Protein 8YVB (pdb70)

InterPro domains:
  IPR013087 Zinc finger C2H2-type [PS00028] (496-517)
  IPR053360 Putative zinc finger domain-containing protein [PTHR36945] (1-596)

Organism: Caenorhabditis elegans (NCBI:txid6239)

Sequence (105 aa):
NKVHIIKCHFDKCNKSYNWRKKYGKLRLVDHAFTHVPHLKMKCNFCDYMCKGIRNIRLHHKKSHPDEQLTGFGIKSVVRTSKKGKDLAKVWDECFKKNRVLQHGS

Nearest PDB structures (foldseek):
  8yvb-assembly1_A  TM=1.010E+00  e=3.105E-21  Caenorhabditis elegans
  8yva-assembly2_B  TM=7.827E-01  e=2.778E-09  Caenorhabditis elegans
  8yv9-assembly1_A  TM=7.730E-01  e=9.321E-09  Caenorhabditis elegans
  8yva-assembly1_A  TM=7.898E-01  e=1.762E-08  Caenorhabditis elegans
  5wjq-assembly1_D  TM=3.177E-01  e=4.879E-01  Mus musculus

Foldseek 3Di:
DDWDWFFWQAPPDGDIDTDDPVVDCQVVLQVLQVVPPPDWDAAPPDRDIHGGPVVNQVCCVPVPVVCPDHDDDPVCPLVPDPCSVVSVVSSCNTGVPPVVNDPPD

Solvent-accessible surface area: 7734 Å² total; per-residue (Å²): 100,139,63,39,100,0,116,7,77,56,114,197,27,148,96,54,60,116,10,83,74,182,137,32,73,45,133,1,21,21,17,0,6,71,39,21,107,175,29,88,20,138,10,132,84,59,144,86,101,15,91,8,0,108,76,2,84,62,23,29,152,146,64,26,108,105,57,154,118,132,27,69,40,57,165,49,15,70,192,110,42,204,42,1,164,87,4,34,115,9,48,49,72,0,0,123,159,16,71,44,9,100,186,72,82

GO terms:
  GO:0000794 condensed nuclear chromosome (C, IDA)

Structure (mmCIF, N/CA/C/O backbone):
data_8YVB
#
_entry.id   8YVB
#
_cell.length_a   55.767
_cell.length_b   62.464
_cell.length_c   101.564
_cell.angle_alpha   90.00
_cell.angle_beta   90.00
_cell.angle_gamma   90.00
#
_symmetry.space_group_name_H-M   'C 2 2 21'
#
loop_
_entity.id
_entity.type
_entity.pdbx_description
1 polymer 'C2H2-type domain-containing protein'
2 polymer "DNA (5'-D(*TP*TP*GP*GP*TP*CP*TP*GP*CP*TP*A)-3')"
3 polymer "DNA (5'-D(P*AP*GP*CP*AP*GP*AP*CP*CP*AP*A)-3')"
4 non-polymer 'ZINC ION'
5 water water
#
loop_
_atom_site.group_PDB
_atom_site.id
_atom_site.type_symbol
_atom_site.label_atom_id
_atom_site.label_alt_id
_atom_site.label_comp_id
_atom_site.label_asym_id
_atom_site.label_entity_id
_atom_site.label_seq_id
_atom_site.pdbx_PDB_ins_code
_atom_site.Cartn_x
_atom_site.Cartn_y
_atom_site.Cartn_z
_atom_site.occupancy
_atom_site.B_iso_or_equiv
_atom_site.auth_seq_id
_atom_site.auth_comp_id
_atom_site.auth_asym_id
_atom_site.auth_atom_id
_atom_site.pdbx_PDB_model_num
ATOM 1 N N . ASN A 1 22 ? -2.143 -4.584 13.445 1.00 53.47 454 ASN A N 1
ATOM 2 C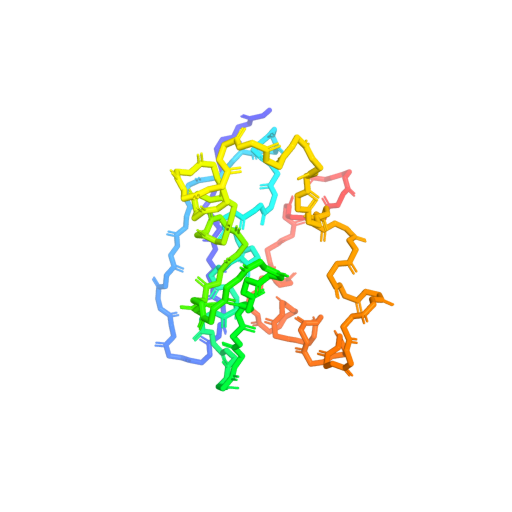 CA . ASN A 1 22 ? -2.028 -5.967 12.996 1.00 55.88 454 ASN A CA 1
ATOM 3 C C . ASN A 1 22 ? -1.841 -6.029 11.483 1.00 55.22 454 ASN A C 1
ATOM 4 O O . ASN A 1 22 ? -2.517 -6.794 10.793 1.00 51.83 454 ASN A O 1
ATOM 9 N N . LYS A 1 23 ? -0.923 -5.214 10.970 1.00 45.74 455 LYS A N 1
ATOM 10 C CA . LYS A 1 23 ? -0.641 -5.213 9.544 1.00 38.71 455 LYS A CA 1
ATOM 11 C C . LYS A 1 23 ? 0.103 -6.487 9.148 1.00 37.82 455 LYS A C 1
ATOM 12 O O . LYS A 1 23 ? 0.591 -7.248 9.988 1.00 31.49 455 LYS A O 1
ATOM 18 N N . VAL A 1 24 ? 0.189 -6.713 7.841 1.00 38.09 456 VAL A N 1
ATOM 19 C CA . VAL A 1 24 ? 0.864 -7.892 7.310 1.00 36.32 456 VAL A CA 1
ATOM 20 C C . VAL A 1 24 ? 2.357 -7.610 7.214 1.00 36.39 456 VAL A C 1
ATOM 21 O O . VAL A 1 24 ? 2.774 -6.551 6.729 1.00 40.16 456 VAL A O 1
ATOM 25 N N . HIS A 1 25 ? 3.166 -8.557 7.681 1.00 25.33 457 HIS A N 1
ATOM 26 C CA . HIS A 1 25 ? 4.615 -8.466 7.612 1.00 25.65 457 HIS A CA 1
ATOM 27 C C . HIS A 1 25 ? 5.164 -9.627 6.797 1.00 30.26 457 HIS A C 1
ATOM 28 O O . HIS A 1 25 ? 4.606 -10.729 6.798 1.00 27.87 457 HIS A O 1
ATOM 35 N N . ILE A 1 26 ? 6.267 -9.372 6.103 1.00 21.13 458 ILE A N 1
ATOM 36 C CA . ILE A 1 26 ? 6.971 -10.409 5.362 1.00 22.85 458 ILE A CA 1
ATOM 37 C C . ILE A 1 26 ? 8.030 -10.999 6.289 1.00 28.09 458 ILE A C 1
ATOM 38 O O . ILE A 1 26 ? 8.995 -10.327 6.662 1.00 25.63 458 ILE A O 1
ATOM 43 N N . ILE A 1 27 ? 7.834 -12.253 6.686 1.00 26.29 459 ILE A N 1
ATOM 44 C CA . ILE A 1 27 ? 8.742 -12.952 7.589 1.00 19.87 459 ILE A CA 1
ATOM 45 C C . ILE A 1 27 ? 9.594 -13.900 6.760 1.00 20.86 459 ILE A C 1
ATOM 46 O O . ILE A 1 27 ? 9.063 -14.762 6.050 1.00 25.21 459 ILE A O 1
ATOM 51 N N . LYS A 1 28 ? 10.912 -13.747 6.848 1.00 16.71 460 LYS A N 1
ATOM 52 C CA . LYS A 1 28 ? 11.851 -14.519 6.051 1.00 20.28 460 LYS A CA 1
ATOM 53 C C . LYS A 1 28 ? 12.628 -15.487 6.930 1.00 23.94 460 LYS A C 1
ATOM 54 O O . LYS A 1 28 ? 13.035 -15.143 8.045 1.00 21.86 460 LYS A O 1
ATOM 60 N N . CYS A 1 29 ? 12.827 -16.701 6.423 1.00 19.80 461 CYS A N 1
ATOM 61 C CA . CYS A 1 29 ? 13.693 -17.664 7.085 1.00 20.08 461 CYS A CA 1
ATOM 62 C C . CYS A 1 29 ? 15.138 -17.407 6.681 1.00 21.74 461 CYS A C 1
ATOM 63 O O . CYS A 1 29 ? 15.451 -17.307 5.490 1.00 19.56 461 CYS A O 1
ATOM 6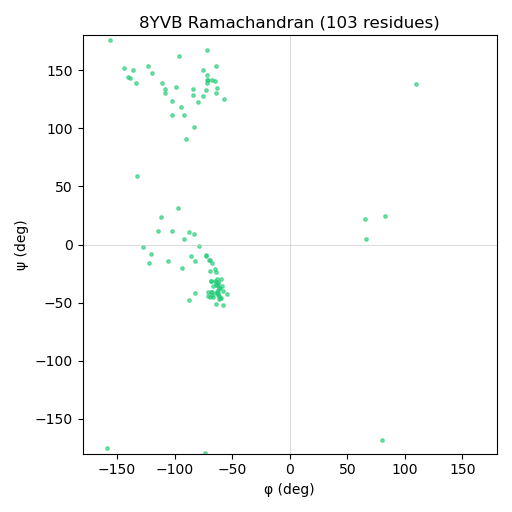6 N N . HIS A 1 30 ? 16.018 -17.298 7.673 1.00 23.25 462 HIS A N 1
ATOM 67 C CA . HIS A 1 30 ? 17.421 -16.992 7.435 1.00 24.67 462 HIS A CA 1
ATOM 68 C C . HIS A 1 30 ? 18.320 -18.217 7.540 1.00 30.65 462 HIS A C 1
ATOM 69 O O . HIS A 1 30 ? 19.545 -18.068 7.578 1.00 25.41 462 HIS A O 1
ATOM 76 N N . PHE A 1 31 ? 17.7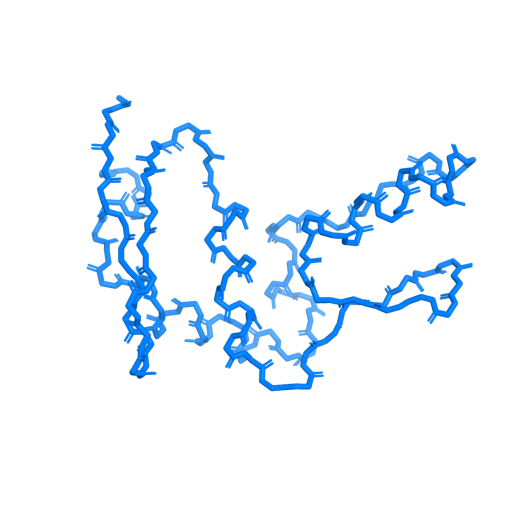48 -19.418 7.589 1.00 20.58 463 PHE A N 1
ATOM 77 C CA . PHE A 1 31 ? 18.575 -20.616 7.615 1.00 20.29 463 PHE A CA 1
ATOM 78 C C . PHE A 1 31 ? 19.364 -20.726 6.316 1.00 29.97 463 PHE A C 1
ATOM 79 O O . PHE A 1 31 ? 18.960 -20.204 5.274 1.00 26.38 463 PHE A O 1
ATOM 87 N N . ASP A 1 32 ? 20.505 -21.407 6.391 1.00 30.04 464 ASP A N 1
ATOM 88 C CA . ASP A 1 32 ? 21.415 -21.498 5.256 1.00 34.06 464 ASP A CA 1
ATOM 89 C C . ASP A 1 32 ? 20.709 -22.078 4.034 1.00 32.43 464 ASP A C 1
ATOM 90 O O . ASP A 1 32 ? 20.104 -23.153 4.105 1.00 37.22 464 ASP A O 1
ATOM 95 N N . LYS A 1 33 ? 20.769 -21.343 2.923 1.00 29.70 465 LYS A N 1
ATOM 96 C CA . LYS A 1 33 ? 20.246 -21.746 1.619 1.00 41.63 465 LYS A CA 1
ATOM 97 C C . LYS A 1 33 ? 18.730 -21.900 1.597 1.00 34.15 465 LYS A C 1
ATOM 98 O O . LYS A 1 33 ? 18.194 -22.597 0.729 1.00 35.06 465 LYS A O 1
ATOM 104 N N . CYS A 1 34 ? 18.011 -21.262 2.514 1.00 37.29 466 CYS A N 1
ATOM 105 C CA . CYS A 1 34 ? 16.557 -21.335 2.542 1.00 21.80 466 CYS A CA 1
ATOM 106 C C . CYS A 1 34 ? 15.966 -20.005 2.097 1.00 28.67 466 CYS A C 1
ATOM 107 O O . CYS A 1 34 ? 16.360 -18.946 2.598 1.00 35.57 466 CYS A O 1
ATOM 110 N N . ASN A 1 35 ? 15.022 -20.064 1.157 1.00 24.00 467 ASN A N 1
ATOM 111 C CA . ASN A 1 35 ? 14.354 -18.877 0.637 1.00 27.56 467 ASN A CA 1
ATOM 112 C C . ASN A 1 35 ? 12.883 -18.824 1.034 1.00 34.86 467 ASN A C 1
ATOM 113 O O . ASN A 1 35 ? 12.085 -18.165 0.361 1.00 26.65 467 ASN A O 1
ATOM 118 N N . LYS A 1 36 ? 12.510 -19.504 2.113 1.00 24.33 468 LYS A N 1
ATOM 119 C CA . LYS A 1 36 ? 11.119 -19.512 2.542 1.00 30.21 468 LYS A CA 1
ATOM 120 C C . LYS A 1 36 ? 10.737 -18.161 3.133 1.00 29.19 468 LYS A C 1
ATOM 121 O O . LYS A 1 36 ? 11.533 -17.517 3.822 1.00 23.40 468 LYS A O 1
ATOM 127 N N . SER A 1 37 ? 9.514 -17.726 2.842 1.00 27.64 469 SER A N 1
ATOM 128 C CA . SER A 1 37 ? 8.972 -16.495 3.392 1.00 22.92 469 SER A CA 1
ATOM 129 C C . SER A 1 37 ? 7.486 -16.689 3.651 1.00 35.83 469 SER A C 1
ATOM 130 O O . SER A 1 37 ? 6.825 -17.488 2.981 1.00 25.49 469 SER A O 1
ATOM 133 N N . TYR A 1 38 ? 6.966 -15.956 4.635 1.00 26.46 470 TYR A N 1
ATOM 134 C CA . TYR A 1 38 ? 5.574 -16.073 5.047 1.00 25.31 470 TYR A CA 1
ATO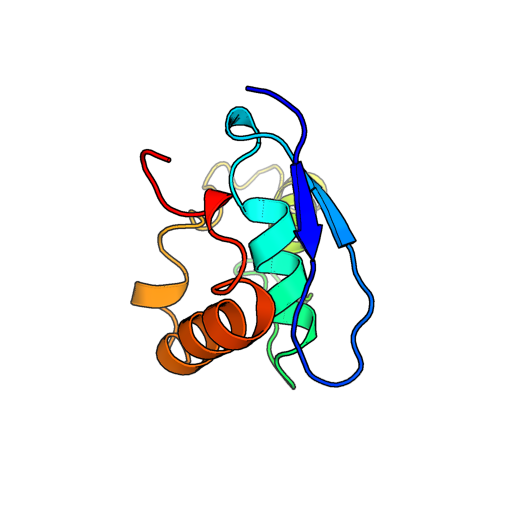M 135 C C . TYR A 1 38 ? 4.947 -14.694 5.190 1.00 27.23 470 TYR A C 1
ATOM 136 O O . TYR A 1 38 ? 5.577 -13.765 5.704 1.00 28.65 470 TYR A O 1
ATOM 145 N N . ASN A 1 39 ? 3.704 -14.566 4.729 1.00 27.64 471 ASN A N 1
ATOM 146 C CA . ASN A 1 39 ? 2.876 -13.416 5.075 1.00 28.02 471 ASN A CA 1
ATOM 147 C C . ASN A 1 39 ? 2.309 -13.644 6.470 1.00 21.25 471 ASN A C 1
ATOM 148 O O . ASN A 1 39 ? 1.635 -14.651 6.712 1.00 30.19 471 ASN A O 1
ATOM 153 N N . TRP A 1 40 ? 2.580 -12.718 7.387 1.00 23.88 472 TRP A N 1
ATOM 154 C CA . TRP A 1 40 ? 2.346 -12.962 8.803 1.00 20.74 472 TRP A CA 1
ATOM 155 C C . TRP A 1 40 ? 1.756 -11.728 9.466 1.00 18.11 472 TRP A C 1
ATOM 156 O O . TRP A 1 40 ? 2.119 -10.597 9.131 1.00 19.17 472 TRP A O 1
ATOM 167 N N . ARG A 1 41 ? 0.845 -11.960 10.410 1.00 15.15 473 ARG A N 1
ATOM 168 C CA . ARG A 1 41 ? 0.283 -10.922 11.260 1.00 13.45 473 ARG A CA 1
ATOM 169 C C . ARG A 1 41 ? 0.534 -11.281 12.719 1.00 12.71 473 ARG A C 1
ATOM 170 O O . ARG A 1 41 ? 0.656 -12.460 13.069 1.00 13.76 473 ARG A O 1
ATOM 178 N N . LYS A 1 42 ? 0.594 -10.252 13.570 1.00 11.34 474 LYS A N 1
ATOM 179 C CA . LYS A 1 42 ? 0.831 -10.471 14.996 1.00 16.73 474 LYS A CA 1
ATOM 180 C C . LYS A 1 42 ? -0.173 -11.452 15.587 1.00 14.36 474 LYS A C 1
ATOM 181 O O . LYS A 1 42 ? 0.195 -12.340 16.366 1.00 13.32 474 LYS A O 1
ATOM 187 N N . LYS A 1 43 ? -1.449 -11.314 15.218 1.00 14.98 475 LYS A N 1
ATOM 188 C CA . LYS A 1 43 ? -2.494 -12.143 15.807 1.00 13.61 475 LYS A CA 1
ATOM 189 C C . LYS A 1 43 ? -2.324 -13.620 15.472 1.00 15.67 475 LYS A C 1
ATOM 190 O O . LYS A 1 43 ? -2.811 -14.470 16.227 1.00 10.40 475 LYS A O 1
ATOM 196 N N . TYR A 1 44 ? -1.631 -13.944 14.372 1.00 10.00 476 TYR A N 1
ATOM 197 C CA . TYR A 1 44 ? -1.480 -15.342 13.969 1.00 11.11 476 TYR A CA 1
ATOM 198 C C . TYR A 1 44 ? -0.761 -16.162 15.033 1.00 14.68 476 TYR A C 1
ATOM 199 O O . TYR A 1 44 ? -1.079 -17.338 15.240 1.00 12.62 476 TYR A O 1
ATOM 208 N N . GLY A 1 45 ? 0.224 -15.575 15.697 1.00 9.25 477 GLY A N 1
ATOM 209 C CA . GLY A 1 45 ? 1.101 -16.369 16.522 1.00 12.45 477 GLY A CA 1
ATOM 210 C C . GLY A 1 45 ? 2.157 -17.054 15.674 1.00 12.87 477 GLY A C 1
ATOM 211 O O . GLY A 1 45 ? 2.318 -16.775 14.481 1.00 8.47 477 GLY A O 1
ATOM 212 N N . LYS A 1 46 ? 2.868 -17.994 16.299 1.00 7.36 478 LYS A N 1
ATOM 213 C CA . LYS A 1 46 ? 4.119 -18.498 15.744 1.00 8.79 478 LYS A CA 1
ATOM 214 C C . LYS A 1 46 ? 4.079 -19.968 15.335 1.00 10.02 478 LYS A C 1
ATOM 215 O O . LYS A 1 46 ? 5.137 -20.538 15.046 1.00 8.31 478 LYS A O 1
ATOM 221 N N . LEU A 1 47 ? 2.899 -20.592 15.279 1.00 6.22 479 LEU A N 1
ATOM 222 C CA . LEU A 1 47 ? 2.833 -22.024 14.977 1.00 6.65 479 LEU A CA 1
ATOM 223 C C . LEU A 1 47 ? 3.477 -22.349 13.634 1.00 7.67 479 LEU A C 1
ATOM 224 O O . LEU A 1 47 ? 4.323 -23.246 13.538 1.00 9.83 479 LEU A O 1
ATOM 229 N N . ARG A 1 48 ? 3.069 -21.645 12.576 1.00 8.12 480 ARG A N 1
ATOM 230 C CA . ARG A 1 48 ? 3.610 -21.932 11.251 1.00 9.35 480 ARG A CA 1
ATOM 231 C C . ARG A 1 48 ? 5.107 -21.655 11.194 1.00 9.64 480 ARG A C 1
ATOM 232 O O . ARG A 1 48 ? 5.852 -22.364 10.507 1.00 10.34 480 ARG A O 1
ATOM 240 N N . LEU A 1 49 ? 5.567 -20.629 11.914 1.00 10.79 481 LEU A N 1
ATOM 241 C CA . LEU A 1 49 ? 6.989 -20.298 11.906 1.00 10.93 481 LEU A CA 1
ATOM 242 C C . LEU A 1 49 ? 7.807 -21.342 12.658 1.00 13.79 481 LEU A C 1
ATOM 243 O O . LEU A 1 49 ? 8.869 -21.763 12.185 1.00 14.25 481 LEU A O 1
ATOM 248 N N . VAL A 1 50 ? 7.331 -21.768 13.830 1.00 9.55 482 VAL A N 1
ATOM 249 C CA . VAL A 1 50 ? 8.037 -22.797 14.591 1.00 8.52 482 VAL A CA 1
ATOM 250 C C . VAL A 1 50 ? 8.139 -24.084 13.781 1.00 11.43 482 VAL A C 1
ATOM 251 O O . VAL A 1 50 ? 9.208 -24.700 13.695 1.00 10.84 482 VAL A O 1
ATOM 255 N N . ASP A 1 51 ? 7.028 -24.504 13.166 1.00 11.53 483 ASP A N 1
ATOM 256 C CA . ASP A 1 51 ? 7.039 -25.734 12.379 1.00 10.22 483 ASP A CA 1
ATOM 257 C C . ASP A 1 51 ? 8.020 -25.643 11.216 1.00 13.04 483 ASP A C 1
ATOM 258 O O . ASP A 1 51 ? 8.682 -26.631 10.877 1.00 15.35 483 ASP A O 1
ATOM 263 N N . HIS A 1 52 ? 8.134 -24.469 10.588 1.00 12.91 484 HIS A N 1
ATOM 264 C CA . HIS A 1 52 ? 9.098 -24.346 9.499 1.00 13.85 484 HIS A CA 1
ATOM 265 C C . HIS A 1 52 ? 10.529 -24.453 10.007 1.00 14.99 484 HIS A C 1
ATOM 266 O O . HIS A 1 52 ? 11.380 -25.067 9.353 1.00 15.26 484 HIS A O 1
ATOM 273 N N . ALA A 1 53 ? 10.821 -23.835 11.154 1.00 18.33 485 ALA A N 1
ATOM 274 C CA . ALA A 1 53 ? 12.157 -23.949 11.726 1.00 15.37 485 ALA A CA 1
ATOM 275 C C . ALA A 1 53 ? 12.506 -25.405 12.001 1.00 22.65 485 ALA A C 1
ATOM 276 O O . ALA A 1 53 ? 13.656 -25.824 11.816 1.00 15.89 485 ALA A O 1
ATOM 278 N N . PHE A 1 54 ? 11.516 -26.199 12.415 1.00 16.34 486 PHE A N 1
ATOM 279 C CA . PHE A 1 54 ? 11.753 -27.603 12.724 1.00 15.75 486 PHE A CA 1
ATOM 280 C C . PHE A 1 54 ? 12.074 -28.434 11.487 1.00 15.19 486 PHE A C 1
ATOM 281 O O . PHE A 1 54 ? 12.693 -29.495 11.619 1.00 16.30 486 PHE A O 1
ATOM 289 N N . THR A 1 55 ? 11.679 -27.983 10.292 1.00 13.31 487 THR A N 1
ATOM 290 C CA . THR A 1 55 ? 12.074 -28.695 9.081 1.00 18.14 487 THR A CA 1
ATOM 291 C C . THR A 1 55 ? 13.575 -28.611 8.830 1.00 24.11 487 THR A C 1
ATOM 292 O O . THR A 1 55 ? 14.102 -29.393 8.032 1.00 16.00 487 THR A O 1
ATOM 296 N N . HIS A 1 56 ? 14.269 -27.683 9.484 1.00 20.69 488 HIS A N 1
ATOM 297 C CA . HIS A 1 56 ? 15.717 -27.570 9.377 1.00 22.47 488 HIS A CA 1
ATOM 298 C C . HIS A 1 56 ? 16.453 -28.367 10.447 1.00 26.64 488 HIS A C 1
ATOM 299 O O . HIS A 1 56 ? 17.685 -28.284 10.521 1.00 25.40 488 HIS A O 1
ATOM 306 N N . VAL A 1 57 ? 15.740 -29.131 11.267 1.00 17.43 489 VAL A N 1
ATOM 307 C CA . VAL A 1 57 ? 16.340 -29.914 12.345 1.00 20.97 489 VAL A CA 1
ATOM 308 C C . VAL A 1 57 ? 16.400 -31.366 11.883 1.00 27.52 489 VAL A C 1
ATOM 309 O O . VAL A 1 57 ? 15.342 -32.006 11.752 1.00 28.83 489 VAL A O 1
ATOM 313 N N . PRO A 1 58 ? 17.583 -31.923 11.634 1.00 43.48 490 PRO A N 1
ATOM 314 C CA . PRO A 1 58 ? 17.658 -33.316 11.183 1.00 37.92 490 PRO A CA 1
ATOM 315 C C . PRO A 1 58 ? 17.213 -34.277 12.273 1.00 36.67 490 PRO A C 1
ATOM 316 O O . PRO A 1 58 ? 17.490 -34.075 13.458 1.00 37.96 490 PRO A O 1
ATOM 320 N N . HIS A 1 59 ? 16.508 -35.326 11.855 1.00 32.91 491 HIS A N 1
ATOM 321 C CA . HIS A 1 59 ? 16.084 -36.437 12.702 1.00 36.23 491 HIS A CA 1
ATOM 322 C C . HIS A 1 59 ? 15.071 -36.030 13.766 1.00 32.90 491 HIS A C 1
ATOM 323 O O . HIS A 1 59 ? 14.696 -36.860 14.602 1.00 38.70 491 HIS A O 1
ATOM 330 N N . LEU A 1 60 ? 14.614 -34.778 13.770 1.00 31.65 492 LEU A N 1
ATOM 331 C CA . LEU A 1 60 ? 13.566 -34.369 14.696 1.00 32.33 492 LEU A CA 1
ATOM 332 C C . LEU A 1 60 ? 12.227 -34.918 14.226 1.00 32.34 492 LEU A C 1
ATOM 333 O O . LEU A 1 60 ? 11.839 -34.724 13.070 1.00 39.07 492 LEU A O 1
ATOM 338 N N . LYS A 1 61 ? 11.521 -35.600 15.122 1.00 26.76 493 LYS A N 1
ATOM 339 C CA . LYS A 1 61 ? 10.241 -36.200 14.781 1.00 27.12 493 LYS A CA 1
ATOM 340 C C . LYS A 1 61 ? 9.275 -36.035 15.942 1.00 30.85 493 LYS A C 1
ATOM 341 O O . LYS A 1 61 ? 9.676 -36.092 17.108 1.00 25.97 493 LYS A O 1
ATOM 347 N N . MET A 1 62 ? 8.004 -35.816 15.612 1.00 26.25 494 MET A N 1
ATOM 348 C CA . MET A 1 62 ? 6.926 -35.813 16.591 1.00 26.89 494 MET A CA 1
ATOM 349 C C . MET A 1 62 ? 6.304 -37.203 16.618 1.00 25.85 494 MET A C 1
ATOM 350 O O . MET A 1 62 ? 5.778 -37.669 15.601 1.00 29.63 494 MET A O 1
ATOM 355 N N . LYS A 1 63 ? 6.368 -37.865 17.768 1.00 22.84 495 LYS A N 1
ATOM 356 C CA . LYS A 1 63 ? 5.832 -39.209 17.921 1.00 27.12 495 LYS A CA 1
ATOM 357 C C . LYS A 1 63 ? 4.4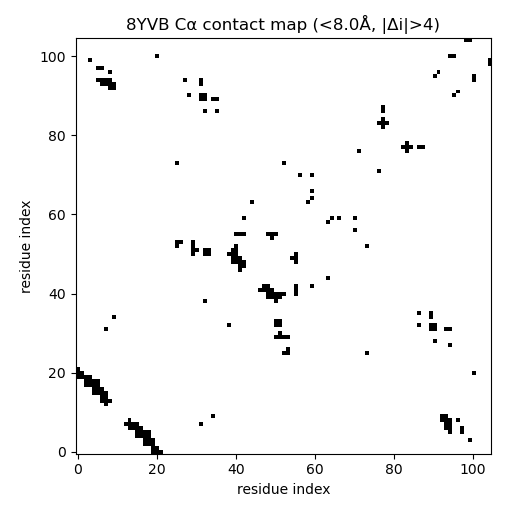58 -39.149 18.574 1.00 27.20 495 LYS A C 1
ATOM 358 O O . LYS A 1 63 ? 4.247 -38.405 19.534 1.00 24.31 495 LYS A O 1
ATOM 364 N N . CYS A 1 64 ? 3.519 -39.923 18.040 1.00 24.07 496 CYS A N 1
ATOM 365 C CA . CYS A 1 64 ? 2.200 -40.000 18.651 1.00 23.48 496 CYS A CA 1
ATOM 366 C C . CYS A 1 64 ? 2.283 -40.805 19.941 1.00 30.36 496 CYS A C 1
ATOM 367 O O . CYS A 1 64 ? 2.887 -41.880 19.975 1.00 27.45 496 CYS A O 1
ATOM 370 N N . ASN A 1 65 ? 1.685 -40.280 21.009 1.00 34.33 497 ASN A N 1
ATOM 371 C CA . ASN A 1 65 ? 1.680 -40.975 22.291 1.00 31.14 497 ASN A CA 1
ATOM 372 C C . ASN A 1 65 ? 0.652 -42.095 22.355 1.00 36.16 497 ASN A C 1
ATOM 373 O O . ASN A 1 65 ? 0.569 -42.774 23.384 1.00 40.54 497 ASN A O 1
ATOM 378 N N . PHE A 1 66 ? -0.123 -42.311 21.289 1.00 35.33 498 PHE A N 1
ATOM 379 C CA . PHE A 1 66 ? -1.182 -43.309 21.289 1.00 32.17 498 PHE A CA 1
ATOM 380 C C . PHE A 1 66 ? -1.019 -44.384 20.225 1.00 35.26 498 PHE A C 1
ATOM 381 O O . PHE A 1 66 ? -1.790 -45.351 20.229 1.00 38.49 498 PHE A O 1
ATOM 389 N N . CYS A 1 67 ? -0.059 -44.245 19.316 1.00 31.51 499 CYS A N 1
ATOM 390 C CA . CYS A 1 67 ? 0.260 -45.290 18.351 1.00 33.70 499 CYS A CA 1
ATOM 391 C C . CYS A 1 67 ? 1.677 -45.042 17.851 1.00 31.45 499 CYS A C 1
ATOM 392 O O . CYS A 1 67 ? 2.375 -44.141 18.326 1.00 39.44 499 CYS A O 1
ATOM 395 N N . ASP A 1 68 ? 2.102 -45.850 16.885 1.00 42.63 500 ASP A N 1
ATOM 396 C CA . ASP A 1 68 ? 3.455 -45.744 16.357 1.00 45.36 500 ASP A CA 1
ATOM 397 C C . ASP A 1 68 ? 3.598 -44.661 15.296 1.00 41.68 500 ASP A C 1
ATOM 398 O O . ASP A 1 68 ? 4.656 -44.576 14.663 1.00 43.24 500 ASP A O 1
ATOM 403 N N . TYR A 1 69 ? 2.575 -43.834 15.092 1.00 32.65 501 TYR A N 1
ATOM 404 C CA . TYR A 1 69 ? 2.665 -42.781 14.091 1.00 36.05 501 TYR A CA 1
ATOM 405 C C . TYR A 1 69 ? 3.729 -41.763 14.476 1.00 32.07 501 TYR A C 1
ATOM 406 O O . TYR A 1 69 ? 3.881 -41.405 15.647 1.00 26.74 501 TYR A O 1
ATOM 415 N N . MET A 1 70 ? 4.473 -41.304 13.475 1.00 25.70 502 MET A N 1
ATOM 416 C CA . MET A 1 70 ? 5.447 -40.240 13.645 1.00 20.97 502 MET A CA 1
ATOM 417 C C . MET A 1 70 ? 5.314 -39.267 12.487 1.00 24.33 502 MET A C 1
ATOM 418 O O . MET A 1 70 ? 4.930 -39.646 11.378 1.00 29.02 502 MET A O 1
ATOM 423 N N . CYS A 1 71 ? 5.634 -38.008 12.757 1.00 21.66 503 CYS A N 1
ATOM 424 C CA . CYS A 1 71 ? 5.615 -36.973 11.735 1.00 24.92 503 CYS A CA 1
ATOM 425 C C . CYS A 1 71 ? 6.556 -35.862 12.175 1.00 26.86 503 CYS A C 1
ATOM 426 O O . CYS A 1 71 ? 7.131 -35.902 13.266 1.00 28.00 503 CYS A O 1
ATOM 429 N N . LYS A 1 72 ? 6.712 -34.868 11.310 1.00 22.24 504 LYS A N 1
ATOM 430 C CA . LYS A 1 72 ? 7.399 -33.632 11.649 1.00 25.69 504 LYS A CA 1
ATOM 431 C C . LYS A 1 72 ? 6.365 -32.521 11.751 1.00 26.89 504 LYS A C 1
ATOM 432 O O . LYS A 1 72 ? 5.481 -32.412 10.894 1.00 26.82 504 LYS A O 1
ATOM 438 N N . GLY A 1 73 ? 6.456 -31.727 12.803 1.00 19.96 505 GLY A N 1
ATOM 439 C CA . GLY A 1 73 ? 5.620 -30.544 12.899 1.00 14.13 505 GLY A CA 1
ATOM 440 C C . GLY A 1 73 ? 4.540 -30.660 13.958 1.00 12.67 505 GLY A C 1
ATOM 441 O O . GLY A 1 73 ? 3.885 -31.701 14.104 1.00 13.11 505 GLY A O 1
ATOM 442 N N . ILE A 1 74 ? 4.344 -29.568 14.700 1.00 11.13 506 ILE A N 1
ATOM 443 C CA . ILE A 1 74 ? 3.292 -29.512 15.712 1.00 10.35 506 ILE A CA 1
ATOM 444 C C . ILE A 1 74 ? 1.916 -29.557 15.058 1.00 10.40 506 ILE A C 1
ATOM 445 O O . ILE A 1 74 ? 1.017 -30.275 15.515 1.00 10.90 506 ILE A O 1
ATOM 450 N N . ARG A 1 75 ? 1.722 -28.775 13.991 1.00 9.36 507 ARG A N 1
ATOM 451 C CA . ARG A 1 75 ? 0.424 -28.768 13.322 1.00 9.83 507 ARG A CA 1
ATOM 452 C C . ARG A 1 75 ? 0.042 -30.166 12.853 1.00 11.45 507 ARG A C 1
ATOM 453 O O . ARG A 1 75 ? -1.116 -30.578 12.988 1.00 9.84 507 ARG A O 1
ATOM 461 N N . ASN A 1 76 ? 1.010 -30.922 12.329 1.00 10.95 508 ASN A N 1
ATOM 462 C CA . ASN A 1 76 ? 0.704 -32.242 11.785 1.00 10.25 508 ASN A CA 1
ATOM 463 C C . ASN A 1 76 ? 0.364 -33.242 12.885 1.00 10.64 508 ASN A C 1
ATOM 464 O O . ASN A 1 76 ? -0.562 -34.049 12.728 1.00 11.41 508 ASN A O 1
ATOM 469 N N . ILE A 1 77 ? 1.094 -33.216 14.005 1.00 10.32 509 ILE A N 1
ATOM 470 C CA . ILE A 1 77 ? 0.802 -34.189 15.056 1.00 14.20 509 ILE A CA 1
ATOM 471 C C . ILE A 1 77 ? -0.554 -33.899 15.688 1.00 13.48 509 ILE A C 1
ATOM 472 O O . ILE A 1 77 ? -1.263 -34.826 16.102 1.00 12.90 509 ILE A O 1
ATOM 477 N N . ARG A 1 78 ? -0.953 -32.625 15.750 1.00 9.66 510 ARG A N 1
ATOM 478 C CA . ARG A 1 78 ? -2.277 -32.294 16.266 1.00 10.52 510 ARG A CA 1
ATOM 479 C C . ARG A 1 78 ? -3.366 -32.766 15.314 1.00 10.73 510 ARG A C 1
ATOM 480 O O . ARG A 1 78 ? -4.403 -33.280 15.751 1.00 10.73 510 ARG A O 1
ATOM 488 N N . LEU A 1 79 ? -3.149 -32.600 14.007 1.00 11.44 511 LEU A N 1
ATOM 489 C CA . LEU A 1 79 ? -4.100 -33.120 13.030 1.00 12.91 511 LEU A CA 1
ATOM 490 C C . LEU A 1 79 ? -4.210 -34.636 13.124 1.00 13.02 511 LEU A C 1
ATOM 491 O O . LEU A 1 79 ? -5.305 -35.195 12.993 1.00 10.26 511 LEU A O 1
ATOM 496 N N . HIS A 1 80 ? -3.085 -35.320 13.348 1.00 10.96 512 HIS A N 1
ATOM 497 C CA . HIS A 1 80 ? -3.127 -36.767 13.533 1.00 10.61 512 HIS A CA 1
ATOM 498 C C . HIS A 1 80 ? -3.958 -37.143 14.752 1.00 16.21 512 HIS A C 1
ATOM 499 O O . HIS A 1 80 ? -4.764 -38.081 14.698 1.00 17.69 512 HIS A O 1
ATOM 506 N N . HIS A 1 81 ? -3.767 -36.430 15.864 1.00 12.49 513 HIS A N 1
ATOM 507 C CA . HIS A 1 81 ? -4.546 -36.702 17.069 1.00 16.71 513 HIS A CA 1
ATOM 508 C C . HIS A 1 81 ? -6.036 -36.532 16.808 1.00 17.24 513 HIS A C 1
ATOM 509 O O . HIS A 1 81 ? -6.848 -37.377 17.201 1.00 18.23 513 HIS A O 1
ATOM 516 N N . LYS A 1 82 ? -6.411 -35.435 16.144 1.00 13.39 514 LYS A N 1
ATOM 517 C CA . LYS A 1 82 ? -7.820 -35.154 15.886 1.00 14.13 514 LYS A CA 1
ATOM 518 C C . LYS A 1 82 ? -8.459 -36.236 15.023 1.00 21.53 514 LYS A C 1
ATOM 519 O O . LYS A 1 82 ? -9.578 -36.685 15.301 1.00 14.69 514 LYS A O 1
ATOM 525 N N . LYS A 1 83 ? -7.761 -36.672 13.974 1.00 14.98 515 LYS A N 1
ATOM 526 C CA . LYS A 1 83 ? -8.352 -37.601 13.018 1.00 17.75 515 LYS A CA 1
ATOM 527 C C . LYS A 1 83 ? -8.275 -39.047 13.495 1.00 19.19 515 LYS A C 1
ATOM 528 O O . LYS A 1 83 ? -9.245 -39.800 13.350 1.00 22.69 515 LYS A O 1
ATOM 534 N N . SER A 1 84 ? -7.142 -39.456 14.067 1.00 15.91 516 SER A N 1
ATOM 535 C CA . SER A 1 84 ? -6.929 -40.859 14.405 1.00 17.22 516 SER A CA 1
ATOM 536 C C . SER A 1 84 ? -7.310 -41.210 15.835 1.00 24.43 516 SER A C 1
ATOM 537 O O . SER A 1 84 ? -7.524 -42.393 16.125 1.00 21.19 516 SER A O 1
ATOM 540 N N . HIS A 1 85 ? -7.397 -40.233 16.736 1.00 21.53 517 HIS A N 1
ATOM 541 C CA . HIS A 1 85 ? -7.700 -40.493 18.144 1.00 25.59 517 HIS A CA 1
ATOM 542 C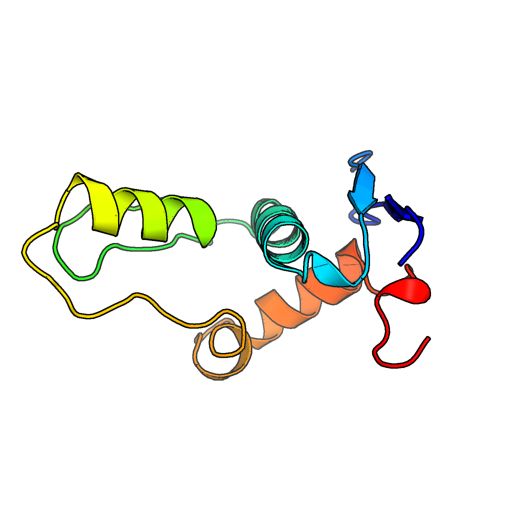 C . HIS A 1 85 ? -8.778 -39.545 18.661 1.00 22.84 517 HIS A C 1
ATOM 543 O O . HIS A 1 85 ? -8.565 -38.813 19.632 1.00 22.88 517 HIS A O 1
ATOM 550 N N . PRO A 1 86 ? -9.973 -39.558 18.056 1.00 23.17 518 PRO A N 1
ATOM 551 C CA . PRO A 1 86 ? -11.036 -38.654 18.523 1.00 23.59 518 PRO A CA 1
ATOM 552 C C . PRO A 1 86 ? -11.588 -39.012 19.893 1.00 27.42 518 PRO A C 1
ATOM 553 O O . PRO A 1 86 ? -12.302 -38.191 20.483 1.00 25.24 518 PRO A O 1
ATOM 557 N N . ASP A 1 87 ? -11.296 -40.203 20.414 1.00 25.58 519 ASP A N 1
ATOM 558 C CA . ASP A 1 87 ? -11.717 -40.559 21.761 1.00 26.84 519 ASP A CA 1
ATOM 559 C C . ASP A 1 87 ? -10.782 -40.015 22.833 1.00 32.51 519 ASP A C 1
ATOM 560 O O . ASP A 1 87 ? -11.154 -40.011 24.012 1.00 35.88 519 ASP A O 1
ATOM 565 N N . GLU A 1 88 ? -9.590 -39.553 22.458 1.00 25.47 520 GLU A N 1
ATOM 566 C CA . GLU A 1 88 ? -8.646 -38.965 23.408 1.00 33.03 520 GLU A CA 1
ATOM 567 C C . GLU A 1 88 ? -8.925 -37.468 23.4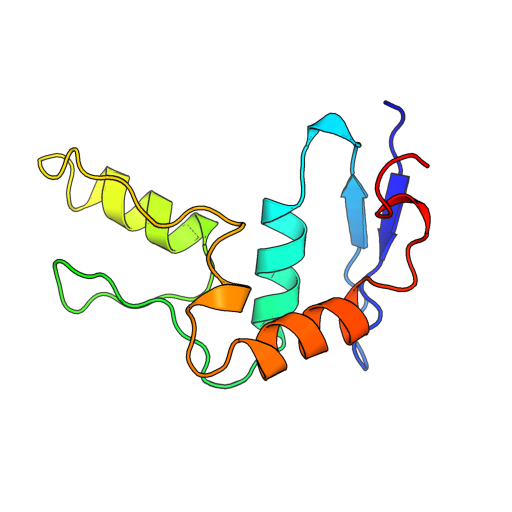85 1.00 34.31 520 GLU A C 1
ATOM 568 O O . GLU A 1 88 ? -8.370 -36.671 22.727 1.00 45.24 520 GLU A O 1
ATOM 574 N N . GLN A 1 89 ? -9.804 -37.080 24.414 1.00 64.90 521 GLN A N 1
ATOM 575 C CA . GLN A 1 89 ? -10.083 -35.663 24.625 1.00 62.16 521 GLN A CA 1
ATOM 576 C C . GLN A 1 89 ? -8.860 -34.913 25.131 1.00 73.13 521 GLN A C 1
ATOM 577 O O . GLN A 1 89 ? -8.800 -33.686 25.000 1.00 65.97 521 GLN A O 1
ATOM 583 N N . LEU A 1 90 ? -7.896 -35.625 25.708 1.00 76.70 522 LEU A N 1
ATOM 584 C CA . LEU A 1 90 ? -6.661 -35.006 26.164 1.00 74.08 522 LEU A CA 1
ATOM 585 C C . LEU A 1 90 ? -5.903 -34.428 24.979 1.00 79.88 522 LEU A C 1
ATOM 586 O O . LEU A 1 90 ? -5.757 -35.078 23.940 1.00 87.53 522 LEU A O 1
ATOM 591 N N . THR A 1 91 ? -5.419 -33.204 25.138 1.00 63.77 523 THR A N 1
ATOM 592 C CA . THR A 1 91 ? -4.876 -32.444 24.026 1.00 68.08 523 THR A CA 1
ATOM 593 C C . THR A 1 91 ? -3.361 -32.583 23.946 1.00 62.66 523 THR A C 1
ATOM 594 O O . THR A 1 91 ? -2.693 -32.983 24.902 1.00 73.07 523 THR A O 1
ATOM 598 N N . GLY A 1 92 ? -2.828 -32.243 22.778 1.00 45.45 524 GLY A N 1
ATOM 599 C CA . GLY A 1 92 ? -1.401 -32.230 22.566 1.00 55.08 524 GLY A CA 1
ATOM 600 C C . GLY A 1 92 ? -0.730 -31.057 23.257 1.00 44.62 524 GLY A C 1
ATOM 601 O O . GLY A 1 92 ? -1.354 -30.215 23.903 1.00 44.14 524 GLY A O 1
ATOM 602 N N . PHE A 1 93 ? 0.584 -30.999 23.083 1.00 46.48 525 PHE A N 1
ATOM 603 C CA . PHE A 1 93 ? 1.421 -30.054 23.806 1.00 35.26 525 PHE A CA 1
ATOM 604 C C . PHE A 1 93 ? 1.226 -28.626 23.305 1.00 26.57 525 PHE A C 1
ATOM 605 O O . PHE A 1 93 ? 1.014 -28.380 22.115 1.00 25.22 525 PHE A O 1
ATOM 613 N N . GLY A 1 94 ? 1.325 -27.675 24.231 1.00 18.97 526 GLY A N 1
ATOM 614 C CA . GLY A 1 94 ? 1.291 -26.276 23.855 1.00 14.64 526 GLY A CA 1
ATOM 615 C C . GLY A 1 94 ? 2.598 -25.829 23.227 1.00 13.71 526 GLY A C 1
ATOM 616 O O . GLY A 1 94 ? 3.673 -26.341 23.533 1.00 13.73 526 GLY A O 1
ATOM 617 N N . ILE A 1 95 ? 2.496 -24.842 22.334 1.00 12.95 527 ILE A N 1
ATOM 618 C CA . ILE A 1 95 ? 3.677 -24.367 21.618 1.00 12.10 527 ILE A CA 1
ATOM 619 C C . ILE A 1 95 ? 4.736 -23.851 22.588 1.00 11.95 527 ILE A C 1
ATOM 620 O O . ILE A 1 95 ? 5.940 -23.947 22.315 1.00 14.64 527 ILE A O 1
ATOM 625 N N . LYS A 1 96 ? 4.320 -23.330 23.742 1.00 12.33 528 LYS A N 1
ATOM 626 C CA . LYS A 1 96 ? 5.251 -22.781 24.719 1.00 15.86 528 LYS A CA 1
ATOM 627 C C . LYS A 1 96 ? 5.785 -23.828 25.689 1.00 24.69 528 LYS A C 1
ATOM 628 O O . LYS A 1 96 ? 6.418 -23.466 26.688 1.00 16.86 528 LYS A O 1
ATOM 634 N N . SER A 1 97 ? 5.547 -25.110 25.420 1.00 13.99 529 SER A N 1
ATOM 635 C CA . SER A 1 97 ? 6.134 -26.190 26.201 1.00 15.37 529 SER A CA 1
ATOM 636 C C . SER A 1 97 ? 7.259 -26.908 25.472 1.00 21.15 529 SER A C 1
ATOM 637 O O . SER A 1 97 ? 8.008 -27.659 26.109 1.00 21.63 529 SER A O 1
ATOM 640 N N . VAL A 1 98 ? 7.394 -26.692 24.163 1.00 13.25 530 VAL A N 1
ATOM 641 C CA . VAL A 1 98 ? 8.292 -27.507 23.350 1.00 22.64 530 VAL A CA 1
ATOM 642 C C . VAL A 1 98 ? 9.741 -27.315 23.782 1.00 22.41 530 VAL A C 1
ATOM 643 O O . VAL A 1 98 ? 10.462 -28.285 24.040 1.00 22.87 530 VAL A O 1
ATOM 647 N N . VAL A 1 99 ? 10.188 -26.059 23.871 1.00 22.24 531 VAL A N 1
ATOM 648 C CA . VAL A 1 99 ? 11.593 -25.786 24.172 1.00 22.98 531 VAL A CA 1
ATOM 649 C C . VAL A 1 99 ? 11.960 -26.293 25.560 1.00 30.59 531 VAL A C 1
ATOM 650 O O . VAL A 1 99 ? 13.030 -26.880 25.765 1.00 28.66 531 VAL A O 1
ATOM 654 N N . ARG A 1 100 ? 11.074 -26.090 26.530 1.00 27.57 532 ARG A N 1
ATOM 655 C CA . ARG A 1 100 ? 11.431 -26.254 27.932 1.00 34.42 532 ARG A CA 1
ATOM 656 C C . ARG A 1 100 ? 11.298 -27.686 28.435 1.00 33.90 532 ARG A C 1
ATOM 657 O O . ARG A 1 100 ? 11.754 -27.975 29.546 1.00 38.63 532 ARG A O 1
ATOM 665 N N . THR A 1 101 ? 10.705 -28.591 27.654 1.00 28.75 533 THR A N 1
ATOM 666 C CA . THR A 1 101 ? 10.587 -29.985 28.059 1.00 34.57 533 THR A CA 1
ATOM 667 C C . THR A 1 101 ? 11.223 -30.974 27.094 1.00 43.28 533 THR A C 1
ATOM 668 O O . THR A 1 101 ? 11.429 -32.130 27.478 1.00 50.31 533 THR A O 1
ATOM 672 N N . SER A 1 102 ? 11.533 -30.567 25.866 1.00 38.30 534 SER A N 1
ATOM 673 C CA . SER A 1 102 ? 12.225 -31.458 24.947 1.00 46.70 534 SER A CA 1
ATOM 674 C C . SER A 1 102 ? 13.667 -31.661 25.393 1.00 42.63 534 SER A C 1
ATOM 675 O O . SER A 1 102 ? 14.320 -30.732 25.878 1.00 37.71 534 SER A O 1
ATOM 678 N N . LYS A 1 103 ? 14.163 -32.891 25.235 1.00 45.87 535 LYS A N 1
ATOM 679 C CA . LYS A 1 103 ? 15.564 -33.158 25.547 1.00 41.54 535 LYS A CA 1
ATOM 680 C C . LYS A 1 103 ? 16.493 -32.392 24.618 1.00 45.18 535 LYS A C 1
ATOM 681 O O . LYS A 1 103 ? 17.596 -32.004 25.022 1.00 55.99 535 LYS A O 1
ATOM 687 N N . LYS A 1 104 ? 16.068 -32.160 23.375 1.00 49.00 536 LYS A N 1
ATOM 688 C CA . LYS A 1 104 ? 16.800 -31.329 22.428 1.00 48.88 536 LYS A CA 1
ATOM 689 C C . LYS A 1 104 ? 16.258 -29.905 22.381 1.00 42.42 536 LYS A C 1
ATOM 690 O O . LYS A 1 104 ? 16.314 -29.254 21.333 1.00 44.49 536 LYS A O 1
ATOM 692 N N . GLY A 1 105 ? 15.735 -29.409 23.506 1.00 38.63 537 GLY A N 1
ATOM 693 C CA . GLY A 1 105 ? 15.129 -28.087 23.514 1.00 33.14 537 GLY A CA 1
ATOM 694 C C . GLY A 1 105 ? 16.114 -26.980 23.191 1.00 31.42 537 GLY A C 1
ATOM 695 O O . GLY A 1 105 ? 15.759 -25.986 22.552 1.00 32.70 537 GLY A O 1
ATOM 696 N N . LYS A 1 106 ? 17.365 -27.133 23.632 1.00 40.05 538 LYS A N 1
ATOM 697 C CA . LYS A 1 106 ? 18.387 -26.150 23.287 1.00 41.64 538 LYS A CA 1
ATOM 698 C C . LYS A 1 106 ? 18.602 -26.093 21.781 1.00 38.02 538 LYS A C 1
ATOM 699 O O . LYS A 1 106 ? 18.745 -25.007 21.207 1.00 31.78 538 LYS A O 1
ATOM 705 N N . ASP A 1 107 ? 18.625 -27.254 21.122 1.00 37.68 539 ASP A N 1
ATOM 706 C CA . ASP A 1 107 ? 18.774 -27.279 19.671 1.00 33.30 539 ASP A CA 1
ATOM 707 C C . ASP A 1 107 ? 17.561 -26.669 18.981 1.00 33.69 539 ASP A C 1
ATOM 708 O O . ASP A 1 107 ? 17.697 -26.014 17.941 1.00 26.52 539 ASP A O 1
ATOM 713 N N . LEU A 1 108 ? 16.367 -26.875 19.542 1.00 23.53 540 LEU A N 1
ATOM 714 C CA . LEU A 1 108 ? 15.160 -26.324 18.934 1.00 22.26 540 LEU A CA 1
ATOM 715 C C . LEU A 1 108 ? 15.133 -24.804 19.051 1.00 27.04 540 LEU A C 1
ATOM 716 O O . LEU A 1 108 ? 14.824 -24.102 18.082 1.00 20.79 540 LEU A O 1
ATOM 721 N N . ALA A 1 109 ? 15.451 -24.275 20.234 1.00 23.91 541 ALA A N 1
ATOM 722 C CA . ALA A 1 109 ? 15.558 -22.828 20.373 1.00 21.22 541 ALA A CA 1
ATOM 723 C C . ALA A 1 109 ? 16.687 -22.275 19.515 1.00 22.92 541 ALA A C 1
ATOM 724 O O . ALA A 1 109 ? 16.593 -21.149 19.014 1.00 24.36 541 ALA A O 1
ATOM 726 N N . LYS A 1 110 ? 17.754 -23.053 19.323 1.00 24.55 542 LYS A N 1
ATOM 727 C CA . LYS A 1 110 ? 18.854 -22.595 18.481 1.00 30.02 542 LYS A CA 1
ATOM 728 C C . LYS A 1 110 ? 18.433 -22.499 17.020 1.00 24.48 542 LYS A C 1
ATOM 729 O O . LYS A 1 110 ? 18.759 -21.521 16.339 1.00 22.00 542 LYS A O 1
ATOM 735 N N . VAL A 1 111 ? 17.705 -23.502 16.519 1.00 21.01 543 VAL A N 1
ATOM 736 C CA . VAL A 1 111 ? 17.294 -23.462 15.119 1.00 20.09 543 VAL A CA 1
ATOM 737 C C . VAL A 1 111 ? 16.268 -22.359 14.890 1.00 18.84 543 VAL A C 1
ATOM 738 O O . VAL A 1 111 ? 16.220 -21.767 13.805 1.00 18.00 543 VAL A O 1
ATOM 742 N N . TRP A 1 112 ? 15.440 -22.051 15.895 1.00 16.63 544 TRP A N 1
ATOM 743 C CA . TRP A 1 112 ? 14.532 -20.916 15.770 1.00 15.54 544 TRP A CA 1
ATOM 744 C C . TRP A 1 112 ? 15.309 -19.621 15.581 1.00 16.21 544 TRP A C 1
ATOM 745 O O . TRP A 1 112 ? 14.984 -18.808 14.708 1.00 20.68 544 TRP A O 1
ATOM 756 N N . ASP A 1 113 ? 16.336 -19.405 16.406 1.00 18.03 545 ASP A N 1
ATOM 757 C CA . ASP A 1 113 ? 17.124 -18.184 16.288 1.00 22.62 545 ASP A CA 1
ATOM 758 C C . ASP A 1 113 ? 17.829 -18.114 14.942 1.00 22.71 545 ASP A C 1
ATOM 759 O O . ASP A 1 113 ? 17.881 -17.049 14.318 1.00 21.22 545 ASP A O 1
ATOM 764 N N . GLU A 1 114 ? 18.368 -19.242 14.470 1.00 20.10 546 GLU A N 1
ATOM 765 C CA . GLU A 1 114 ? 19.025 -19.253 13.166 1.00 21.21 546 GLU A CA 1
ATOM 766 C C . GLU A 1 114 ? 18.054 -18.909 12.044 1.00 23.96 546 GLU A C 1
ATOM 767 O O . GLU A 1 114 ? 18.451 -18.296 11.046 1.00 20.99 546 GLU A O 1
ATOM 773 N N . CYS A 1 115 ? 16.782 -19.279 12.192 1.00 17.99 547 CYS A N 1
ATOM 774 C CA . CYS A 1 115 ? 15.795 -19.084 11.139 1.00 17.15 547 CYS A CA 1
ATOM 775 C C . CYS A 1 115 ? 15.132 -17.710 11.193 1.00 19.85 547 CYS A C 1
ATOM 776 O O . CYS A 1 115 ? 15.030 -17.030 10.167 1.00 17.50 547 CYS A O 1
ATOM 779 N N . PHE A 1 116 ? 14.670 -17.285 12.371 1.00 18.02 548 PHE A N 1
ATOM 780 C CA . PHE A 1 116 ? 13.741 -16.168 12.441 1.00 19.40 548 PHE A CA 1
ATOM 781 C C . PHE A 1 116 ? 14.128 -15.038 13.387 1.00 16.13 548 PHE A C 1
ATOM 782 O O . PHE A 1 116 ? 13.398 -14.044 13.446 1.00 23.04 548 PHE A O 1
ATOM 790 N N . LYS A 1 117 ? 15.243 -15.144 14.116 1.00 21.79 549 LYS A N 1
ATOM 791 C CA . LYS A 1 117 ? 15.564 -14.115 15.105 1.00 25.13 549 LYS A CA 1
ATOM 792 C C . LYS A 1 117 ? 15.786 -12.750 14.460 1.00 26.00 549 LYS A C 1
ATOM 793 O O . LYS A 1 117 ? 15.520 -11.718 15.089 1.00 25.30 549 LYS A O 1
ATOM 799 N N . LYS A 1 118 ? 16.256 -12.716 13.211 1.00 19.07 550 LYS A N 1
ATOM 800 C CA . LYS A 1 118 ? 16.536 -11.440 12.560 1.00 21.24 550 LYS A CA 1
ATOM 801 C C . LYS A 1 118 ? 15.278 -10.680 12.156 1.00 28.55 550 LYS A C 1
ATOM 802 O O . LYS A 1 118 ? 15.388 -9.518 11.750 1.00 22.99 550 LYS A O 1
ATOM 808 N N . ASN A 1 119 ? 14.100 -11.295 12.242 1.00 19.60 551 ASN A N 1
ATOM 809 C CA . ASN A 1 119 ? 12.844 -10.597 11.968 1.00 19.47 551 ASN A CA 1
ATOM 810 C C . ASN A 1 119 ? 12.438 -9.846 13.230 1.00 20.89 551 ASN A C 1
ATOM 811 O O . ASN A 1 119 ? 11.901 -10.432 14.174 1.00 14.38 551 ASN A O 1
ATOM 816 N N . ARG A 1 120 ? 12.691 -8.534 13.243 1.00 15.98 552 ARG A N 1
ATOM 817 C CA . ARG A 1 120 ? 12.485 -7.744 14.453 1.00 15.92 552 ARG A CA 1
ATOM 818 C C . ARG A 1 120 ? 11.030 -7.741 14.901 1.00 14.61 552 ARG A C 1
ATOM 819 O O . ARG A 1 120 ? 10.757 -7.702 16.105 1.00 17.28 552 ARG A O 1
ATOM 821 N N . VAL A 1 121 ? 10.081 -7.785 13.962 1.00 17.76 553 VAL A N 1
ATOM 822 C CA . VAL A 1 121 ? 8.672 -7.717 14.336 1.00 20.96 553 VAL A CA 1
ATOM 823 C C . VAL A 1 121 ? 8.185 -8.969 15.047 1.00 19.44 553 VAL A C 1
ATOM 824 O O . VAL A 1 121 ? 7.094 -8.952 15.630 1.00 16.26 553 VAL A O 1
ATOM 828 N N . LEU A 1 122 ? 8.959 -10.057 15.018 1.00 12.19 554 LEU A N 1
ATOM 829 C CA . LEU A 1 122 ? 8.621 -11.232 15.813 1.00 15.57 554 LEU A CA 1
ATOM 830 C C . LEU A 1 122 ? 8.879 -11.021 17.298 1.00 14.47 554 LEU A C 1
ATOM 831 O O . LEU A 1 122 ? 8.488 -11.871 18.107 1.00 12.65 554 LEU A O 1
ATOM 836 N N . GLN A 1 123 ? 9.527 -9.921 17.670 1.00 13.85 555 GLN A N 1
ATOM 837 C CA . GLN A 1 123 ? 9.731 -9.605 19.076 1.00 13.89 555 GLN A CA 1
ATOM 838 C C . GLN A 1 123 ? 8.419 -9.171 19.717 1.00 13.47 555 GLN A C 1
ATOM 839 O O . GLN A 1 123 ? 7.631 -8.435 19.118 1.00 13.12 555 GLN A O 1
ATOM 845 N N . HIS A 1 124 ? 8.187 -9.634 20.943 1.00 16.34 556 HIS A N 1
ATOM 846 C 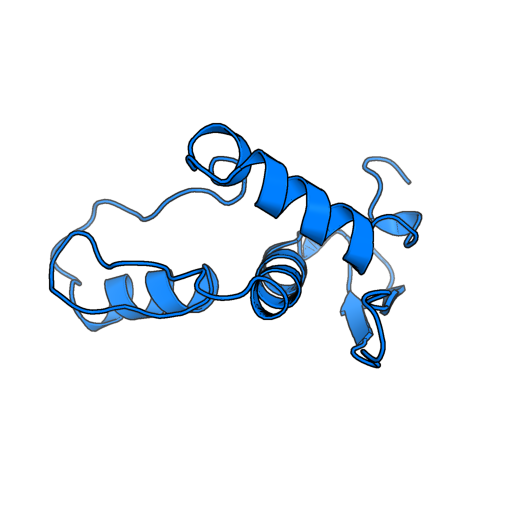CA . HIS A 1 124 ? 6.995 -9.231 21.678 1.00 16.62 556 HIS A CA 1
ATOM 847 C C . HIS A 1 124 ? 7.021 -7.735 21.962 1.00 16.20 556 HIS A C 1
ATOM 848 O O . HIS A 1 124 ? 8.016 -7.201 22.462 1.00 17.13 556 HIS A O 1
ATOM 855 N N . GLY A 1 125 ? 5.918 -7.061 21.647 1.00 19.11 557 GLY A N 1
ATOM 856 C CA . GLY A 1 125 ? 5.801 -5.645 21.934 1.00 23.74 557 GLY A CA 1
ATOM 857 C C . GLY A 1 125 ? 6.423 -4.721 20.915 1.00 27.45 557 GLY A C 1
ATOM 858 O O . GLY A 1 125 ? 6.790 -3.593 21.261 1.00 32.58 557 GLY A O 1
ATOM 859 N N . SER A 1 126 ? 6.560 -5.159 19.668 1.00 33.97 558 SER A N 1
ATOM 860 C CA . SER A 1 126 ? 7.091 -4.297 18.615 1.00 39.84 558 SER A CA 1
ATOM 861 C C . SER A 1 126 ? 6.567 -4.728 17.252 1.00 44.00 558 SER A C 1
ATOM 862 O O . SER A 1 126 ? 6.893 -5.813 16.772 1.00 26.62 558 SER A O 1
#

B-factor: mean 25.66, std 13.07, range [6.22, 87.53]

Secondary structure (DSSP, 8-state):
---EEEE--STT---EEEE-GGG-SHHHHHHHHTTSTT--EEPSSSS-EESSHHHHHHHHHHH-TT--S----GGGHHHHSTTHHHHHHHHHHHHTT-GGGSTT-

Radius of gyration: 14.75 Å; Cα contacts (8 Å, |Δi|>4): 116; chains: 1; bounding box: 33×41×27 Å